Protein AF-A0A8K0G113-F1 (afdb_monomer_lite)

Sequence (141 aa):
MFQRDKVIKWKDKKDIHLLSTVHPTHVYEETKHSKSMRKPQIVKDYNLTMGGVDIVNQHLPFLYNKTTGKSITNLDFRMKLIEEIIEKYGQDMFSLRLVERHFLDYVPVTGKKANPTRLCVVCSKTRDSKGKKQDGSCVIS

Radius of gyration: 27.87 Å; chains: 1; bounding box: 58×61×79 Å

InterPro domains:
  IPR029526 PiggyBac transposable element-derived protein [PF13843] (7-61)

pLDDT: mean 78.77, std 13.46, range [39.88, 95.75]

Foldseek 3Di:
DQQDKDWDWDDDVHIDIDIDRDFDQDWDWDQDPNDIDIGGVVVVVCCVPVVVVVVCLVCVQVVVCVVVVDNDDPVRVVVVVVVVCCVVCVVVVCVPDVLQDFDQDADDDDPVDPHDKDATPNLQPDAPPVRHRDPGPDIRD

Organism: Ignelater luminosus (NCBI:txid2038154)

Secondary structure (DSSP, 8-state):
--PPPEEEEEESSSEEEEEESS--S-EEEEEETTEEEEEEHHHHHHHHHHHHHHHHHHHHHHHHHHHH-----HHHHHHHHHHHHHHHHHHHHGGG--TT-------PPBTTBSS--EE-TTGGG-B-TTSPBPP-S-EE-

Structure (mmCIF, N/CA/C/O backbone):
data_AF-A0A8K0G113-F1
#
_entry.id   AF-A0A8K0G113-F1
#
loop_
_atom_site.group_PDB
_atom_site.id
_atom_site.type_symbol
_atom_site.label_atom_id
_atom_site.label_alt_id
_atom_site.label_comp_id
_atom_site.label_asym_id
_atom_site.label_entity_id
_atom_site.label_seq_id
_atom_site.pdbx_PDB_ins_code
_atom_site.Cartn_x
_atom_site.Cartn_y
_atom_site.Cartn_z
_atom_site.occupancy
_atom_site.B_iso_or_equiv
_atom_site.auth_seq_id
_atom_site.auth_comp_id
_atom_site.auth_asym_id
_atom_site.auth_atom_id
_atom_site.pdbx_PDB_model_num
ATOM 1 N N . MET A 1 1 ? -6.554 -4.056 -35.587 1.00 39.88 1 MET A N 1
ATOM 2 C CA . MET A 1 1 ? -5.354 -4.906 -35.428 1.00 39.88 1 MET A CA 1
ATOM 3 C C . MET A 1 1 ? -5.380 -5.450 -34.005 1.00 39.88 1 MET A C 1
ATOM 5 O O . MET A 1 1 ? -5.122 -4.698 -33.079 1.00 39.88 1 MET A O 1
ATOM 9 N N . PHE A 1 2 ? -5.838 -6.691 -33.809 1.00 47.16 2 PHE A N 1
ATOM 10 C CA . PHE A 1 2 ? -5.938 -7.295 -32.476 1.00 47.16 2 PHE A CA 1
ATOM 11 C C . PHE A 1 2 ? -4.546 -7.758 -32.042 1.00 47.16 2 PHE A C 1
ATOM 13 O O . PHE A 1 2 ? -4.011 -8.726 -32.585 1.00 47.16 2 PHE A O 1
ATOM 20 N N . GLN A 1 3 ? -3.930 -7.027 -31.115 1.00 54.97 3 GLN A N 1
ATOM 21 C CA . GLN A 1 3 ? -2.677 -7.439 -30.496 1.00 54.97 3 GLN A CA 1
ATOM 22 C C . GLN A 1 3 ? -2.969 -8.683 -29.644 1.00 54.97 3 GLN A C 1
ATOM 24 O O . GLN A 1 3 ? -3.796 -8.625 -28.740 1.00 54.97 3 GLN A O 1
ATOM 29 N N . ARG A 1 4 ? -2.341 -9.822 -29.959 1.00 64.00 4 ARG A N 1
ATOM 30 C CA . ARG A 1 4 ? -2.466 -11.043 -29.148 1.00 64.00 4 ARG A CA 1
ATOM 31 C C . ARG A 1 4 ? -1.857 -10.802 -27.766 1.00 64.00 4 ARG A C 1
ATOM 33 O O . ARG A 1 4 ? -0.747 -10.270 -27.684 1.00 64.00 4 ARG A O 1
ATOM 40 N N . ASP A 1 5 ? -2.558 -11.234 -26.723 1.00 71.88 5 ASP A N 1
ATOM 41 C CA . ASP A 1 5 ? -2.068 -11.206 -25.346 1.00 71.88 5 ASP A CA 1
ATOM 42 C C . ASP A 1 5 ? -0.726 -11.938 -25.241 1.00 71.88 5 ASP A C 1
ATOM 44 O O . ASP A 1 5 ? -0.557 -13.050 -25.749 1.00 71.88 5 ASP A O 1
ATOM 48 N N . LYS A 1 6 ? 0.253 -11.307 -24.588 1.00 78.94 6 LYS A N 1
ATOM 49 C CA . LYS A 1 6 ? 1.578 -11.884 -24.358 1.00 78.94 6 LYS A CA 1
ATOM 50 C C . LYS A 1 6 ? 1.735 -12.269 -22.902 1.00 78.94 6 LYS A C 1
ATOM 52 O O . LYS A 1 6 ? 1.651 -11.427 -22.009 1.00 78.94 6 LYS A O 1
ATOM 57 N N . VAL A 1 7 ? 2.037 -13.544 -22.694 1.00 84.94 7 VAL A N 1
ATOM 58 C CA . VAL A 1 7 ? 2.430 -14.101 -21.400 1.00 84.94 7 VAL A CA 1
ATOM 59 C C . VAL A 1 7 ? 3.952 -14.174 -21.354 1.00 84.94 7 VAL A C 1
ATOM 61 O O . VAL A 1 7 ? 4.580 -14.736 -22.251 1.00 84.94 7 VAL A O 1
ATOM 64 N N . ILE A 1 8 ? 4.556 -13.601 -20.317 1.00 87.25 8 ILE A N 1
ATOM 65 C CA . ILE A 1 8 ? 6.004 -13.592 -20.101 1.00 87.25 8 ILE A CA 1
ATOM 66 C C . ILE A 1 8 ? 6.296 -14.272 -18.770 1.00 87.25 8 ILE A C 1
ATOM 68 O O . ILE A 1 8 ? 5.774 -13.870 -17.733 1.00 87.25 8 ILE A O 1
ATOM 72 N N . LYS A 1 9 ? 7.180 -15.272 -18.792 1.00 89.75 9 LYS A N 1
ATOM 73 C CA . LYS A 1 9 ? 7.771 -15.860 -17.590 1.00 89.75 9 LYS A CA 1
ATOM 74 C C . LYS A 1 9 ? 9.207 -15.358 -17.453 1.00 89.75 9 LYS A C 1
ATOM 76 O O . LYS A 1 9 ? 10.024 -15.584 -18.342 1.00 89.75 9 LYS A O 1
ATOM 81 N N . TRP A 1 10 ? 9.515 -14.677 -16.354 1.00 90.06 10 TRP A N 1
ATOM 82 C CA . TRP A 1 10 ? 10.852 -14.162 -16.052 1.00 90.06 10 TRP A CA 1
ATOM 83 C C . TRP A 1 10 ? 11.292 -14.597 -14.658 1.00 90.06 10 TRP A C 1
ATOM 85 O O . TRP A 1 10 ? 10.492 -14.608 -13.729 1.00 90.06 10 TRP A O 1
ATOM 95 N N . LYS A 1 11 ? 12.564 -14.966 -14.504 1.00 88.19 11 LYS A N 1
ATOM 96 C CA . LYS A 1 11 ? 13.112 -15.456 -13.238 1.00 88.19 11 LYS A CA 1
ATOM 97 C C . LYS A 1 11 ? 14.030 -14.409 -12.619 1.00 88.19 11 LYS A C 1
ATOM 99 O O . LYS A 1 11 ? 15.066 -14.084 -13.193 1.00 88.19 11 LYS A O 1
ATOM 104 N N . ASP A 1 12 ? 13.642 -13.931 -11.441 1.00 85.75 12 ASP A N 1
ATOM 105 C CA . ASP A 1 12 ? 14.497 -13.148 -10.543 1.00 85.75 12 ASP A CA 1
ATOM 106 C C . ASP A 1 12 ? 14.993 -14.061 -9.404 1.00 85.75 12 ASP A C 1
ATOM 108 O O . ASP A 1 12 ? 15.522 -15.141 -9.664 1.00 85.75 12 ASP A O 1
ATOM 112 N N . LYS A 1 13 ? 14.750 -13.712 -8.130 1.00 87.81 13 LYS A N 1
ATOM 113 C CA . LYS A 1 13 ? 14.858 -14.665 -7.006 1.00 87.81 13 LYS A CA 1
ATOM 114 C C . LYS A 1 13 ? 13.790 -15.765 -7.060 1.00 87.81 13 LYS A C 1
ATOM 116 O O . LYS A 1 13 ? 13.996 -16.853 -6.529 1.00 87.81 13 LYS A O 1
ATOM 121 N N . LYS A 1 14 ? 12.638 -15.463 -7.663 1.00 90.56 14 LYS A N 1
ATOM 122 C CA . LYS A 1 14 ? 11.493 -16.361 -7.866 1.00 90.56 14 LYS A CA 1
ATOM 123 C C . LYS A 1 14 ? 10.985 -16.213 -9.301 1.00 90.56 14 LYS A C 1
ATOM 125 O O . LYS A 1 14 ? 11.306 -15.231 -9.972 1.00 90.56 14 LYS A O 1
ATOM 130 N N . ASP A 1 15 ? 10.196 -17.182 -9.753 1.00 91.81 15 ASP A N 1
ATOM 131 C CA . ASP A 1 15 ? 9.535 -17.109 -11.055 1.00 91.81 15 ASP A CA 1
ATOM 132 C C . ASP A 1 15 ? 8.404 -16.069 -11.018 1.00 91.81 15 ASP A C 1
ATOM 134 O O . ASP A 1 15 ? 7.490 -16.150 -10.199 1.00 91.81 15 ASP A O 1
ATOM 138 N N . ILE A 1 16 ? 8.454 -15.109 -11.935 1.00 91.31 16 ILE A N 1
ATOM 139 C CA . ILE A 1 16 ? 7.481 -14.032 -12.109 1.00 91.31 16 ILE A CA 1
ATOM 140 C C . ILE A 1 16 ? 6.759 -14.258 -13.435 1.00 91.31 16 ILE A C 1
ATOM 142 O O . ILE A 1 16 ? 7.383 -14.535 -14.460 1.00 91.31 16 ILE A O 1
ATOM 146 N N . HIS A 1 17 ? 5.434 -14.153 -13.403 1.00 91.44 17 HIS A N 1
ATOM 147 C CA . HIS A 1 17 ? 4.567 -14.349 -14.558 1.00 91.44 17 HIS A CA 1
ATOM 148 C C . HIS A 1 17 ? 3.855 -13.026 -14.821 1.00 91.44 17 HIS A C 1
ATOM 150 O O . HIS A 1 17 ? 3.211 -12.487 -13.925 1.00 91.44 17 HIS A O 1
ATOM 156 N N . LEU A 1 18 ? 4.012 -12.485 -16.024 1.00 88.62 18 LEU A N 1
ATOM 157 C CA . LEU A 1 18 ? 3.410 -11.224 -16.436 1.00 88.62 18 LEU A CA 1
ATOM 158 C C . LEU A 1 18 ? 2.509 -11.457 -17.642 1.00 88.62 18 LEU A C 1
ATOM 160 O O . LEU A 1 18 ? 2.837 -12.243 -18.532 1.00 88.62 18 LEU A O 1
ATOM 164 N N . LEU A 1 19 ? 1.399 -10.731 -17.680 1.00 89.06 19 LEU A N 1
ATOM 165 C CA . LEU A 1 19 ? 0.487 -10.683 -18.811 1.00 89.06 19 LEU A CA 1
ATOM 166 C C . LEU A 1 19 ? 0.457 -9.253 -19.339 1.00 89.06 19 LEU A C 1
ATOM 168 O O . LEU A 1 19 ? 0.320 -8.307 -18.562 1.00 89.06 19 LEU A O 1
ATOM 172 N N . SER A 1 20 ? 0.588 -9.078 -20.651 1.00 85.44 20 SER A N 1
ATOM 173 C CA . SER A 1 20 ? 0.392 -7.768 -21.258 1.00 85.44 20 SER A CA 1
ATOM 174 C C . SER A 1 20 ? -0.156 -7.823 -22.668 1.00 85.44 20 SER A C 1
ATOM 176 O O . SER A 1 20 ? 0.200 -8.683 -23.469 1.00 85.44 20 SER A O 1
ATOM 178 N N . THR A 1 21 ? -0.965 -6.817 -22.973 1.00 85.06 21 THR A N 1
ATOM 179 C CA . THR A 1 21 ? -1.564 -6.560 -24.279 1.00 85.06 21 THR A CA 1
ATOM 180 C C . THR A 1 21 ? -0.808 -5.501 -25.084 1.00 85.06 21 THR A C 1
ATOM 182 O O . THR A 1 21 ? -1.132 -5.284 -26.244 1.00 85.06 21 THR A O 1
ATOM 185 N N . VAL A 1 22 ? 0.199 -4.831 -24.503 1.00 81.38 22 VAL A N 1
ATOM 186 C CA . VAL A 1 22 ? 0.848 -3.656 -25.129 1.00 81.38 22 VAL A CA 1
ATOM 187 C C . VAL A 1 22 ? 2.373 -3.737 -25.209 1.00 81.38 22 VAL A C 1
ATOM 189 O O . VAL A 1 22 ? 2.969 -3.083 -26.061 1.00 81.38 22 VAL A O 1
ATOM 192 N N . HIS A 1 23 ? 3.031 -4.555 -24.383 1.00 75.56 23 HIS A N 1
ATOM 193 C CA . HIS A 1 23 ? 4.496 -4.540 -24.309 1.00 75.56 23 HIS A CA 1
ATOM 194 C C . HIS A 1 23 ? 5.140 -5.496 -25.341 1.00 75.56 23 HIS A C 1
ATOM 196 O O . HIS A 1 23 ? 4.750 -6.667 -25.442 1.00 75.56 23 HIS A O 1
ATOM 202 N N . PRO A 1 24 ? 6.154 -5.053 -26.112 1.00 69.88 24 PRO A N 1
ATOM 203 C CA . PRO A 1 24 ? 7.004 -5.948 -26.896 1.00 69.88 24 PRO A CA 1
ATOM 204 C C . PRO A 1 24 ? 7.935 -6.776 -25.987 1.00 69.88 24 PRO A C 1
ATOM 206 O O . PRO A 1 24 ? 8.194 -6.414 -24.842 1.00 69.88 24 PRO A O 1
ATOM 209 N N . THR A 1 25 ? 8.480 -7.887 -26.500 1.00 69.56 25 THR A N 1
ATOM 210 C CA . THR A 1 25 ? 9.405 -8.796 -25.781 1.00 69.56 25 THR A CA 1
ATOM 211 C C . THR A 1 25 ? 10.826 -8.228 -25.689 1.00 69.56 25 THR A C 1
ATOM 213 O O . THR A 1 25 ? 11.809 -8.936 -25.897 1.00 69.56 25 THR A O 1
ATOM 216 N N . HIS A 1 26 ? 10.944 -6.927 -25.434 1.00 81.56 26 HIS A N 1
ATOM 217 C CA . HIS A 1 26 ? 12.225 -6.251 -25.306 1.00 81.56 26 HIS A CA 1
ATOM 218 C C . HIS A 1 26 ? 12.816 -6.485 -23.911 1.00 81.56 26 HIS A C 1
ATOM 220 O O . HIS A 1 26 ? 12.107 -6.449 -22.901 1.00 81.56 26 HIS A O 1
ATOM 226 N N . VAL A 1 27 ? 14.126 -6.707 -23.859 1.00 85.50 27 VAL A N 1
ATOM 227 C CA . VAL A 1 27 ? 14.897 -6.908 -22.630 1.00 85.50 27 VAL A CA 1
ATOM 228 C C . VAL A 1 27 ? 15.936 -5.798 -22.558 1.00 85.50 27 VAL A C 1
ATOM 230 O O . VAL A 1 27 ? 16.598 -5.523 -23.552 1.00 85.50 27 VAL A O 1
ATOM 233 N N . TYR A 1 28 ? 16.081 -5.172 -21.395 1.00 86.50 28 TYR A N 1
ATOM 234 C CA . TYR A 1 28 ? 17.080 -4.139 -21.140 1.00 86.50 28 TYR A CA 1
ATOM 235 C C . TYR A 1 28 ? 18.078 -4.608 -20.077 1.00 86.50 28 TYR A C 1
ATOM 237 O O . TYR A 1 28 ? 17.787 -5.502 -19.274 1.00 86.50 28 TYR A O 1
ATOM 245 N N . GLU A 1 29 ? 19.261 -4.004 -20.077 1.00 89.25 29 GLU A N 1
ATOM 246 C CA . GLU A 1 29 ? 20.281 -4.224 -19.055 1.00 89.25 29 GLU A CA 1
ATOM 247 C C . GLU A 1 29 ? 20.211 -3.123 -18.000 1.00 89.25 29 GLU A C 1
ATOM 249 O O . GLU A 1 29 ? 20.158 -1.934 -18.312 1.00 89.25 29 GLU A O 1
ATOM 254 N N . GLU A 1 30 ? 20.172 -3.526 -16.732 1.00 86.25 30 GLU A N 1
ATOM 255 C CA . GLU A 1 30 ? 20.202 -2.625 -15.585 1.00 86.25 30 GLU A CA 1
ATOM 256 C C . GLU A 1 30 ? 21.377 -3.001 -14.690 1.00 86.25 30 GLU A C 1
ATOM 258 O O . GLU A 1 30 ? 21.494 -4.154 -14.268 1.00 86.25 30 GLU A O 1
ATOM 263 N N . THR A 1 31 ? 22.207 -2.020 -14.345 1.00 86.75 31 THR A N 1
ATOM 264 C CA . THR A 1 31 ? 23.248 -2.188 -13.330 1.00 86.75 31 THR A CA 1
ATOM 265 C C . THR A 1 31 ? 22.747 -1.607 -12.014 1.00 86.75 31 THR A C 1
ATOM 267 O O . THR A 1 31 ? 22.524 -0.405 -11.900 1.00 86.75 31 THR A O 1
ATOM 270 N N . LYS A 1 32 ? 22.560 -2.459 -11.002 1.00 81.12 32 LYS A N 1
ATOM 271 C CA . LYS A 1 32 ? 22.196 -2.057 -9.633 1.00 81.12 32 LYS A CA 1
ATOM 272 C C . LYS A 1 32 ? 23.185 -2.671 -8.654 1.00 81.12 32 LYS A C 1
ATOM 274 O O . LYS A 1 32 ? 23.441 -3.866 -8.735 1.00 81.12 32 LYS A O 1
ATOM 279 N N . HIS A 1 33 ? 23.709 -1.869 -7.723 1.00 82.56 33 HIS A N 1
ATOM 280 C CA . HIS A 1 33 ? 24.700 -2.313 -6.727 1.00 82.56 33 HIS A CA 1
ATOM 281 C C . HIS A 1 33 ? 25.871 -3.086 -7.368 1.00 82.56 33 HIS A C 1
ATOM 283 O O . HIS A 1 33 ? 26.197 -4.194 -6.951 1.00 82.56 33 HIS A O 1
ATOM 289 N N . SER A 1 34 ? 26.435 -2.535 -8.448 1.00 83.81 34 SER A N 1
ATOM 290 C CA . SER A 1 34 ? 27.547 -3.133 -9.211 1.00 83.81 34 SER A CA 1
ATOM 291 C C . SER A 1 34 ? 27.248 -4.489 -9.869 1.00 83.81 34 SER A C 1
ATOM 293 O O . SER A 1 34 ? 28.159 -5.144 -10.368 1.00 83.81 34 SER A O 1
ATOM 295 N N . LYS A 1 35 ? 25.978 -4.911 -9.917 1.00 82.19 35 LYS A N 1
ATOM 296 C CA . LYS A 1 35 ? 25.536 -6.142 -10.577 1.00 82.19 35 LYS A CA 1
ATOM 297 C C . LYS A 1 35 ? 24.711 -5.811 -11.817 1.00 82.19 35 LYS A C 1
ATOM 299 O O . LYS A 1 35 ? 23.681 -5.143 -11.706 1.00 82.19 35 LYS A O 1
ATOM 304 N N . SER A 1 36 ? 25.148 -6.290 -12.982 1.00 83.44 36 SER A N 1
ATOM 305 C CA . SER A 1 36 ? 24.378 -6.210 -14.226 1.00 83.44 36 SER A CA 1
ATOM 306 C C . SER A 1 36 ? 23.305 -7.301 -14.254 1.00 83.44 36 SER A C 1
ATOM 308 O O . SER A 1 36 ? 23.548 -8.461 -13.915 1.00 83.44 36 SER A O 1
ATOM 310 N N . MET A 1 37 ? 22.080 -6.923 -14.610 1.00 86.19 37 MET A N 1
ATOM 311 C CA . MET A 1 37 ? 20.949 -7.840 -14.730 1.00 86.19 37 MET A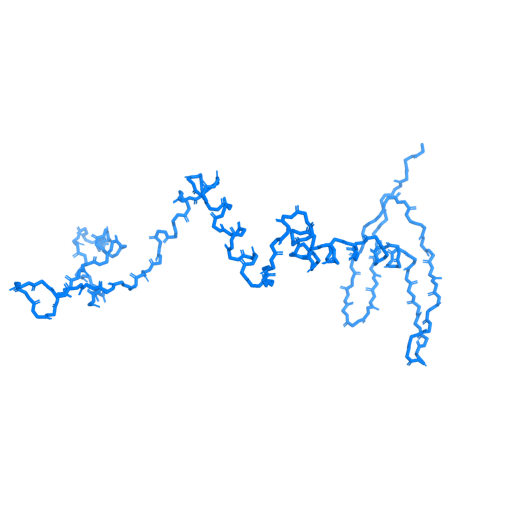 CA 1
ATOM 312 C C . MET A 1 37 ? 20.133 -7.530 -15.979 1.00 86.19 37 MET A C 1
ATOM 314 O O . MET A 1 37 ? 19.833 -6.373 -16.271 1.00 86.19 37 MET A O 1
ATOM 318 N N . ARG A 1 38 ? 19.724 -8.587 -16.685 1.00 88.75 38 ARG A N 1
ATOM 319 C CA . ARG A 1 38 ? 18.834 -8.505 -17.846 1.00 88.75 38 ARG A CA 1
ATOM 320 C C . ARG A 1 38 ? 17.387 -8.612 -17.386 1.00 88.75 38 ARG A C 1
ATOM 322 O O . ARG A 1 38 ? 16.995 -9.624 -16.800 1.00 88.75 38 ARG A O 1
ATOM 329 N N . LYS A 1 39 ? 16.597 -7.576 -17.655 1.00 89.62 39 LYS A N 1
ATOM 330 C CA . LYS A 1 39 ? 15.199 -7.482 -17.230 1.00 89.62 39 LYS A CA 1
ATOM 331 C C . LYS A 1 39 ? 14.282 -7.221 -18.423 1.00 89.62 39 LYS A C 1
ATOM 333 O O . LYS A 1 39 ? 14.628 -6.424 -19.293 1.00 89.62 39 LYS A O 1
ATOM 338 N N . PRO A 1 40 ? 13.109 -7.865 -18.497 1.00 91.00 40 PRO A N 1
ATOM 339 C CA . PRO A 1 40 ? 12.098 -7.513 -19.484 1.00 91.00 40 PRO A CA 1
ATOM 340 C C . PRO A 1 40 ? 11.621 -6.074 -19.271 1.00 91.00 40 PRO A C 1
ATOM 342 O O . PRO A 1 40 ? 11.374 -5.676 -18.134 1.00 91.00 40 PRO A O 1
ATOM 345 N N . GLN A 1 41 ? 11.428 -5.312 -20.346 1.00 88.88 41 GLN A N 1
ATOM 346 C CA . GLN A 1 41 ? 10.954 -3.923 -20.268 1.00 88.88 41 GLN A CA 1
ATOM 347 C C . GLN A 1 41 ? 9.617 -3.807 -19.519 1.00 88.88 41 GLN A C 1
ATOM 349 O O . GLN A 1 41 ? 9.459 -2.937 -18.672 1.00 88.88 41 GLN A O 1
ATOM 354 N N . ILE A 1 42 ? 8.711 -4.766 -19.727 1.00 88.88 42 ILE A N 1
ATOM 355 C CA . ILE A 1 42 ? 7.444 -4.876 -18.989 1.00 88.88 42 ILE A CA 1
ATOM 356 C C . ILE A 1 42 ? 7.624 -4.863 -17.459 1.00 88.88 42 ILE A C 1
ATOM 358 O O . ILE A 1 42 ? 6.792 -4.311 -16.749 1.00 88.88 42 ILE A O 1
ATOM 362 N N . VAL A 1 43 ? 8.720 -5.424 -16.932 1.00 88.62 43 VAL A N 1
ATOM 363 C CA . VAL A 1 43 ? 9.008 -5.411 -15.488 1.00 88.62 43 VAL A CA 1
ATOM 364 C C . VAL A 1 43 ? 9.389 -4.002 -15.031 1.00 88.62 43 VAL A C 1
ATOM 366 O O . VAL A 1 43 ? 9.017 -3.589 -13.935 1.00 88.62 43 VAL A O 1
ATOM 369 N N . LYS A 1 44 ? 10.112 -3.244 -15.861 1.00 86.56 44 LYS A N 1
ATOM 370 C CA . LYS A 1 44 ? 10.447 -1.842 -15.582 1.00 86.56 44 LYS A CA 1
ATOM 371 C C . LYS A 1 44 ? 9.192 -0.989 -15.530 1.00 86.56 44 LYS A C 1
ATOM 373 O O . LYS A 1 44 ? 8.978 -0.292 -14.545 1.00 86.56 44 LYS A O 1
ATOM 378 N N . ASP A 1 45 ? 8.372 -1.089 -16.568 1.00 87.31 45 ASP A N 1
ATOM 379 C CA . ASP A 1 45 ? 7.176 -0.268 -16.730 1.00 87.31 45 ASP A CA 1
ATOM 380 C C . ASP A 1 45 ? 6.148 -0.586 -15.635 1.00 87.31 45 ASP A C 1
ATOM 382 O O . ASP A 1 45 ? 5.575 0.327 -15.040 1.00 87.31 45 ASP A O 1
ATOM 386 N N . TYR A 1 46 ? 6.007 -1.866 -15.264 1.00 88.31 46 TYR A N 1
ATOM 387 C CA . TYR A 1 46 ? 5.220 -2.281 -14.102 1.00 88.31 46 TYR A CA 1
ATOM 388 C C . TYR A 1 46 ? 5.740 -1.647 -12.809 1.00 88.31 46 TYR A C 1
ATOM 390 O O . TYR A 1 46 ? 4.974 -1.039 -12.072 1.00 88.31 46 TYR A O 1
ATOM 398 N N . ASN A 1 47 ? 7.044 -1.735 -12.531 1.00 86.44 47 ASN A N 1
ATOM 399 C CA . ASN A 1 47 ? 7.606 -1.174 -11.300 1.00 86.44 47 ASN A CA 1
ATOM 400 C C . ASN A 1 47 ? 7.469 0.356 -11.232 1.00 86.44 47 ASN A C 1
ATOM 402 O O . ASN A 1 47 ? 7.243 0.896 -10.151 1.00 86.44 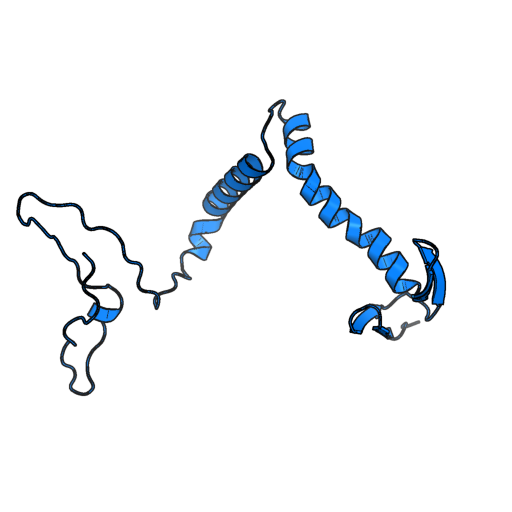47 ASN A O 1
ATOM 406 N N . LEU A 1 48 ? 7.587 1.052 -12.368 1.00 83.38 48 LEU A N 1
ATOM 407 C CA . LEU A 1 48 ? 7.407 2.505 -12.451 1.00 83.38 48 LEU A CA 1
ATOM 408 C C . LEU A 1 48 ? 5.957 2.931 -12.200 1.00 83.38 48 LEU A C 1
ATOM 410 O O . LEU A 1 48 ? 5.723 3.970 -11.590 1.00 83.38 48 LEU A O 1
ATOM 414 N N . THR A 1 49 ? 4.991 2.145 -12.671 1.00 83.88 49 THR A N 1
ATOM 415 C CA . THR A 1 49 ? 3.564 2.486 -12.579 1.00 83.88 49 THR A CA 1
ATOM 416 C C . THR A 1 49 ? 2.935 2.015 -11.273 1.00 83.88 49 THR A C 1
ATOM 418 O O . THR A 1 49 ? 2.229 2.774 -10.614 1.00 83.88 49 THR A O 1
ATOM 421 N N . MET A 1 50 ? 3.221 0.785 -10.853 1.00 83.38 50 MET A N 1
ATOM 422 C CA . MET A 1 50 ? 2.561 0.159 -9.706 1.00 83.38 50 MET A CA 1
ATOM 423 C C . MET A 1 50 ? 3.156 0.579 -8.363 1.00 83.38 50 MET A C 1
ATOM 425 O O . MET A 1 50 ? 2.446 0.560 -7.362 1.00 83.38 50 MET A O 1
ATOM 429 N N . GLY A 1 51 ? 4.407 1.053 -8.333 1.00 79.88 51 GLY A N 1
ATOM 430 C CA . GLY A 1 51 ? 5.011 1.579 -7.103 1.00 79.88 51 GLY A CA 1
ATOM 431 C C . GLY A 1 51 ? 4.281 2.805 -6.539 1.00 79.88 51 GLY A C 1
ATOM 432 O O . GLY A 1 51 ? 4.327 3.051 -5.336 1.00 79.88 51 GLY A O 1
ATOM 433 N N . GLY A 1 52 ? 3.560 3.555 -7.380 1.00 82.62 52 GLY A N 1
ATOM 434 C CA . GLY A 1 52 ? 2.814 4.739 -6.954 1.00 82.62 52 GLY A CA 1
ATOM 435 C C . GLY A 1 52 ? 1.689 4.433 -5.963 1.00 82.62 52 GLY A C 1
ATOM 436 O O . GLY A 1 52 ? 1.456 5.226 -5.054 1.00 82.62 52 GLY A O 1
ATOM 437 N N . VAL A 1 53 ? 1.028 3.277 -6.090 1.00 84.25 53 VAL A N 1
ATOM 438 C CA . VAL A 1 53 ? -0.085 2.891 -5.207 1.00 84.25 53 VAL A CA 1
ATOM 439 C C . VAL A 1 53 ? 0.407 2.701 -3.772 1.00 84.25 53 VAL A C 1
ATOM 441 O O . VAL A 1 53 ? -0.155 3.281 -2.842 1.00 84.25 53 VAL A O 1
ATOM 444 N N . ASP A 1 54 ? 1.498 1.954 -3.598 1.00 85.19 54 ASP A N 1
ATOM 445 C CA . ASP A 1 54 ? 2.088 1.686 -2.284 1.00 85.19 54 ASP A CA 1
ATOM 446 C C . ASP A 1 54 ? 2.625 2.964 -1.631 1.00 85.19 54 ASP A C 1
ATOM 448 O O . ASP A 1 54 ? 2.410 3.197 -0.439 1.00 85.19 54 ASP A O 1
ATOM 452 N N . ILE A 1 55 ? 3.275 3.823 -2.424 1.00 85.94 55 ILE A N 1
ATOM 453 C CA . ILE A 1 55 ? 3.806 5.111 -1.966 1.00 85.94 55 ILE A CA 1
ATOM 454 C C . ILE A 1 55 ? 2.662 6.005 -1.480 1.00 85.94 55 ILE A C 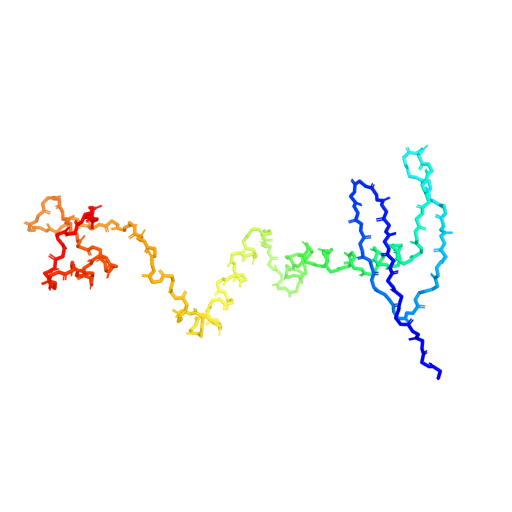1
ATOM 456 O O . ILE A 1 55 ? 2.704 6.509 -0.357 1.00 85.94 55 ILE A O 1
ATOM 460 N N . VAL A 1 56 ? 1.605 6.175 -2.279 1.00 86.12 56 VAL A N 1
ATOM 461 C CA . VAL A 1 56 ? 0.443 6.983 -1.876 1.00 86.12 56 VAL A CA 1
ATOM 462 C C . VAL A 1 56 ? -0.181 6.424 -0.601 1.00 86.12 56 VAL A C 1
ATOM 464 O O . VAL A 1 56 ? -0.462 7.189 0.322 1.00 86.12 56 VAL A O 1
ATOM 467 N N . ASN A 1 57 ? -0.327 5.101 -0.500 1.00 88.19 57 ASN A N 1
ATOM 468 C CA . ASN A 1 57 ? -0.866 4.463 0.694 1.00 88.19 57 ASN A CA 1
ATOM 469 C C . ASN A 1 57 ? -0.004 4.721 1.945 1.00 88.19 57 ASN A C 1
ATOM 471 O O . ASN A 1 57 ? -0.527 4.994 3.025 1.00 88.19 57 ASN A O 1
ATOM 475 N N . GLN A 1 58 ? 1.323 4.704 1.808 1.00 89.00 58 GLN A N 1
ATOM 476 C CA . GLN A 1 58 ? 2.240 5.033 2.901 1.00 89.00 58 GLN A CA 1
ATOM 477 C C . GLN A 1 58 ? 2.125 6.503 3.341 1.00 89.00 58 GLN A C 1
ATOM 479 O O . GLN A 1 58 ? 2.247 6.799 4.533 1.00 89.00 58 GLN A O 1
ATOM 484 N N . HIS A 1 59 ? 1.862 7.414 2.400 1.00 90.94 59 HIS A N 1
ATOM 485 C CA . HIS A 1 59 ? 1.759 8.855 2.645 1.00 90.94 59 HIS A CA 1
ATOM 486 C C . HIS A 1 59 ? 0.343 9.354 2.981 1.00 90.94 59 HIS A C 1
ATOM 488 O O . HIS A 1 59 ? 0.191 10.525 3.331 1.00 90.94 59 HIS A O 1
ATOM 494 N N . LEU A 1 60 ? -0.684 8.499 2.950 1.00 92.62 60 LEU A N 1
ATOM 495 C CA . LEU A 1 60 ? -2.065 8.852 3.313 1.00 92.62 60 LEU A CA 1
ATOM 496 C C . LEU A 1 60 ? -2.194 9.616 4.647 1.00 92.62 60 LEU A C 1
ATOM 498 O O . LEU A 1 60 ? -2.856 10.656 4.648 1.00 92.62 60 LEU A O 1
ATOM 502 N N . PRO A 1 61 ? -1.534 9.210 5.756 1.00 92.62 61 PRO A N 1
ATOM 503 C CA . PRO A 1 61 ? -1.627 9.953 7.016 1.00 92.62 61 PRO A CA 1
ATOM 504 C C . PRO A 1 61 ? -1.066 11.372 6.907 1.00 92.62 61 PRO A C 1
ATOM 506 O O . PRO A 1 61 ? -1.615 12.309 7.477 1.00 92.62 61 PRO A O 1
ATOM 509 N N . PHE A 1 62 ? 0.008 11.555 6.136 1.00 93.75 62 PHE A N 1
ATOM 510 C CA . PHE A 1 62 ? 0.598 12.871 5.906 1.00 93.75 62 PHE A CA 1
ATOM 511 C C . PHE A 1 62 ? -0.341 13.775 5.094 1.00 93.75 62 PHE A C 1
ATOM 513 O O . PHE A 1 62 ? -0.528 14.941 5.440 1.00 93.75 62 PHE A O 1
ATOM 520 N N . LEU A 1 63 ? -0.971 13.240 4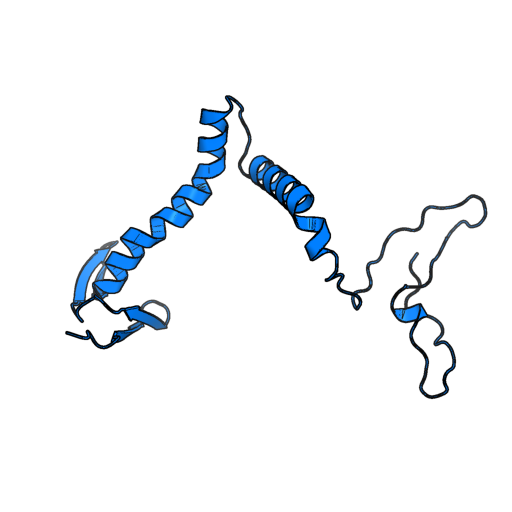.043 1.00 93.38 63 LEU A N 1
ATOM 521 C CA . LEU A 1 63 ? -1.962 13.976 3.250 1.00 93.38 63 LEU A CA 1
ATOM 522 C C . LEU A 1 63 ? -3.186 14.360 4.096 1.00 93.38 63 LEU A C 1
ATOM 524 O O . LEU A 1 63 ? -3.665 15.494 4.020 1.00 93.38 63 LEU A O 1
ATOM 528 N N . TYR A 1 64 ? -3.654 13.446 4.946 1.00 93.88 64 TYR A N 1
ATOM 529 C CA . TYR A 1 64 ? -4.726 13.705 5.905 1.00 93.88 64 TYR A CA 1
ATOM 530 C C . TYR A 1 64 ? -4.348 14.806 6.908 1.00 93.88 64 TYR A C 1
ATOM 532 O O . TYR A 1 64 ? -5.126 15.733 7.132 1.00 93.88 64 TYR A O 1
ATOM 540 N N . ASN A 1 65 ? -3.132 14.771 7.457 1.00 93.81 65 ASN A N 1
ATOM 541 C CA . ASN A 1 65 ? -2.628 15.814 8.355 1.00 93.81 65 ASN A CA 1
ATOM 542 C C . ASN A 1 65 ? -2.611 17.187 7.676 1.00 93.81 65 ASN A C 1
ATOM 544 O O . ASN A 1 65 ? -3.102 18.170 8.226 1.00 93.81 65 ASN A O 1
ATOM 548 N N . LYS A 1 66 ? -2.116 17.248 6.435 1.00 94.06 66 LYS A N 1
ATOM 549 C CA . LYS A 1 66 ? -2.020 18.494 5.666 1.00 94.06 66 LYS A CA 1
ATOM 550 C C . LYS A 1 66 ? -3.386 19.099 5.326 1.00 94.06 66 LYS A C 1
ATOM 552 O O . LYS A 1 66 ? -3.514 20.317 5.289 1.00 94.06 66 LYS A O 1
ATOM 557 N N . THR A 1 67 ? -4.387 18.264 5.062 1.00 94.38 67 THR A N 1
ATOM 558 C CA . THR A 1 67 ? -5.744 18.704 4.686 1.00 94.38 67 THR A CA 1
ATOM 559 C C . THR A 1 67 ? -6.609 19.066 5.888 1.00 94.38 67 THR A C 1
ATOM 561 O O . THR A 1 67 ? -7.423 19.979 5.797 1.00 94.38 67 THR A O 1
ATOM 564 N N . THR A 1 68 ? -6.430 18.382 7.020 1.00 92.62 68 THR A N 1
ATOM 565 C CA . THR A 1 68 ? -7.244 18.590 8.231 1.00 92.62 68 THR A CA 1
ATOM 566 C C . THR A 1 68 ? -6.576 19.478 9.281 1.00 92.62 68 THR A C 1
ATOM 568 O O . THR A 1 68 ? -7.216 19.834 10.268 1.00 92.62 68 THR A O 1
ATOM 571 N N . GLY A 1 69 ? -5.290 19.800 9.111 1.00 92.31 69 GLY A N 1
ATOM 572 C CA . GLY A 1 69 ? -4.476 20.504 10.106 1.00 92.31 69 GLY A CA 1
ATOM 573 C C . GLY A 1 69 ? -4.169 19.676 11.359 1.00 92.31 69 GLY A C 1
ATOM 574 O O . GLY A 1 69 ? -3.614 20.200 12.322 1.00 92.31 69 GLY A O 1
ATOM 575 N N . LYS A 1 70 ? -4.540 18.390 11.378 1.00 90.88 70 LYS A N 1
ATOM 576 C CA . LYS A 1 70 ? -4.278 17.479 12.497 1.00 90.88 70 LYS A CA 1
ATOM 577 C C . LYS A 1 70 ? -2.877 16.883 12.381 1.00 90.88 70 LYS A C 1
ATOM 579 O O . LYS A 1 70 ? -2.301 16.830 11.301 1.00 90.88 70 LYS A O 1
ATOM 584 N N . SER A 1 71 ? -2.343 16.403 13.499 1.00 91.12 71 SER A N 1
ATOM 585 C CA . SER A 1 71 ? -1.113 15.611 13.537 1.00 91.12 71 SER A CA 1
ATOM 586 C C . SER A 1 71 ? -1.449 14.226 14.077 1.00 91.12 71 SER A C 1
ATOM 588 O O . SER A 1 71 ? -1.500 14.025 15.288 1.00 91.12 71 SER A O 1
ATOM 590 N N . ILE A 1 72 ? -1.770 13.291 13.180 1.00 94.25 72 ILE A N 1
ATOM 591 C CA . ILE A 1 72 ? -2.034 11.889 13.516 1.00 94.25 72 ILE A CA 1
ATOM 592 C C . ILE A 1 72 ? -0.852 11.006 13.102 1.00 94.25 72 ILE A C 1
ATOM 594 O O . ILE A 1 72 ? -0.208 11.253 12.074 1.00 94.25 72 ILE A O 1
ATOM 598 N N . THR A 1 73 ? -0.551 9.979 13.902 1.00 93.94 73 THR A N 1
ATOM 599 C CA . THR A 1 73 ? 0.460 8.974 13.550 1.00 93.94 73 THR A CA 1
ATOM 600 C C . THR A 1 73 ? -0.086 7.996 12.504 1.00 93.94 73 THR A C 1
ATOM 602 O O . THR A 1 73 ? -1.289 7.931 12.249 1.00 93.94 73 THR A O 1
ATOM 605 N N . ASN A 1 74 ? 0.790 7.199 11.882 1.00 91.56 74 ASN A N 1
ATOM 606 C CA . ASN A 1 74 ? 0.350 6.186 10.916 1.00 91.56 74 ASN A CA 1
ATOM 607 C C . ASN A 1 74 ? -0.575 5.140 11.565 1.00 91.56 74 ASN A C 1
ATOM 609 O O . ASN A 1 74 ? -1.561 4.740 10.950 1.00 91.56 74 ASN A O 1
ATOM 613 N N . LEU A 1 75 ? -0.275 4.724 12.801 1.00 93.44 75 LEU A N 1
ATOM 614 C CA . LEU A 1 75 ? -1.068 3.727 13.519 1.00 93.44 75 LEU A CA 1
ATOM 615 C C . LEU A 1 75 ? -2.461 4.269 13.838 1.00 93.44 75 LEU A C 1
ATOM 617 O O . LEU A 1 75 ? -3.456 3.630 13.506 1.00 93.44 75 LEU A O 1
ATOM 621 N N . ASP A 1 76 ? -2.524 5.473 14.396 1.00 94.44 76 ASP A N 1
ATOM 622 C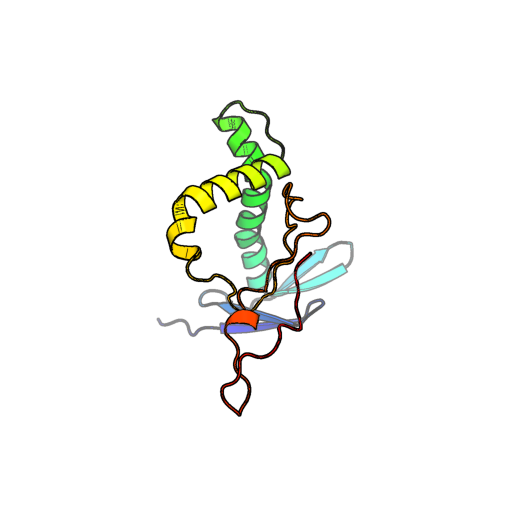 CA . ASP A 1 76 ? -3.790 6.102 14.770 1.00 94.44 76 ASP A CA 1
ATOM 623 C C . ASP A 1 76 ? -4.659 6.380 13.536 1.00 94.44 76 ASP A C 1
ATOM 625 O O . ASP A 1 76 ? -5.870 6.173 13.563 1.00 94.44 76 ASP A O 1
ATOM 629 N N . PHE A 1 77 ? -4.044 6.779 12.415 1.00 95.12 77 PHE A N 1
ATOM 630 C CA . PHE A 1 77 ? -4.752 6.945 11.146 1.00 95.12 77 PHE A CA 1
ATOM 631 C C . PHE A 1 77 ? -5.380 5.630 10.674 1.00 95.12 77 PHE A C 1
ATOM 633 O O . PHE A 1 77 ? -6.540 5.616 10.270 1.00 95.12 77 PHE A O 1
ATOM 640 N N . ARG A 1 78 ? -4.635 4.517 10.746 1.00 94.25 78 ARG A N 1
ATOM 641 C CA . ARG A 1 78 ? -5.149 3.193 10.369 1.00 94.25 78 ARG A CA 1
ATOM 642 C C . ARG A 1 78 ? -6.294 2.750 11.273 1.00 94.25 78 ARG A C 1
ATOM 644 O O . ARG A 1 78 ? -7.288 2.260 10.753 1.00 94.25 78 ARG A O 1
ATOM 651 N N . MET A 1 79 ? -6.168 2.931 12.587 1.00 95.75 79 MET A N 1
ATOM 652 C CA . MET A 1 79 ? -7.228 2.580 13.538 1.00 95.75 79 MET A CA 1
ATOM 653 C C . MET A 1 79 ? -8.506 3.369 13.251 1.00 95.75 79 MET A C 1
ATOM 655 O O . MET A 1 79 ? -9.560 2.769 13.063 1.00 95.75 79 MET A O 1
ATOM 659 N N . LYS A 1 80 ? -8.384 4.690 13.083 1.00 94.44 80 LYS A N 1
ATOM 660 C CA . LYS A 1 80 ? -9.511 5.562 12.741 1.00 94.44 80 LYS A CA 1
ATOM 661 C C . LYS A 1 80 ? -10.173 5.170 11.419 1.00 94.44 80 LYS A C 1
ATOM 663 O O . LYS A 1 80 ? -11.392 5.116 11.329 1.00 94.44 80 LYS A O 1
ATOM 668 N N . LEU A 1 81 ? -9.374 4.859 10.397 1.00 93.06 81 LEU A N 1
ATOM 669 C CA . LEU A 1 81 ? -9.888 4.408 9.103 1.00 93.06 81 LEU A CA 1
ATOM 670 C C . LEU A 1 81 ? -10.654 3.081 9.226 1.00 93.06 81 LEU A C 1
ATOM 672 O O . LEU A 1 81 ? -11.693 2.917 8.594 1.00 93.06 81 LEU A O 1
ATOM 676 N N . ILE A 1 82 ? -10.156 2.136 10.030 1.00 93.69 82 ILE A N 1
ATOM 677 C CA . ILE A 1 82 ? -10.832 0.854 10.281 1.00 93.69 82 ILE A CA 1
ATOM 678 C C . ILE A 1 82 ? -12.176 1.084 10.974 1.00 93.69 82 ILE A C 1
ATOM 680 O O . ILE A 1 82 ? -13.174 0.509 10.546 1.00 93.69 82 ILE A O 1
ATOM 684 N N . GLU A 1 83 ? -12.210 1.926 12.007 1.00 93.25 83 GLU A N 1
ATOM 685 C CA . GLU A 1 83 ? -13.441 2.276 12.722 1.00 93.25 83 GLU A CA 1
ATOM 686 C C . GLU A 1 83 ? -14.487 2.871 11.769 1.00 93.25 83 GLU A C 1
ATOM 688 O O . GLU A 1 83 ? -15.608 2.371 11.712 1.00 93.25 83 GLU A O 1
ATOM 693 N N . GLU A 1 84 ? -14.097 3.845 10.940 1.00 92.44 84 GLU A N 1
ATOM 694 C CA . GLU A 1 84 ? -14.981 4.477 9.948 1.00 92.44 84 GLU A CA 1
ATOM 695 C C . GLU A 1 84 ? -15.490 3.481 8.889 1.00 92.44 84 GLU A C 1
ATOM 697 O O . GLU A 1 84 ? -16.652 3.529 8.478 1.00 92.44 84 GLU A O 1
ATOM 702 N N . ILE A 1 85 ? -14.640 2.552 8.435 1.00 92.00 85 ILE A N 1
ATOM 703 C CA . ILE A 1 85 ? -15.037 1.510 7.477 1.00 92.00 85 ILE A CA 1
ATOM 704 C C . ILE A 1 85 ? -16.047 0.547 8.112 1.00 92.00 85 ILE A C 1
ATOM 706 O O . ILE A 1 85 ? -17.038 0.199 7.467 1.00 92.00 85 ILE A O 1
ATOM 710 N N . ILE A 1 86 ? -15.813 0.115 9.356 1.00 90.06 86 ILE A N 1
ATOM 711 C CA . ILE A 1 86 ? -16.728 -0.771 10.089 1.00 90.06 86 ILE A CA 1
ATOM 712 C C . ILE A 1 86 ? -18.056 -0.065 10.346 1.00 90.06 86 ILE A C 1
ATOM 714 O O . ILE A 1 86 ? -19.108 -0.673 10.178 1.00 90.06 86 ILE A O 1
ATOM 718 N N . GLU A 1 87 ? -18.036 1.209 10.714 1.00 90.50 87 GLU A N 1
ATOM 719 C CA . GLU A 1 87 ? -19.257 1.986 10.907 1.00 90.50 87 GLU A CA 1
ATOM 720 C C . GLU A 1 87 ? -20.065 2.084 9.604 1.00 90.50 87 GLU A C 1
ATOM 722 O O . GLU A 1 87 ? -21.277 1.872 9.602 1.00 90.50 87 GLU A O 1
ATOM 727 N N . LYS A 1 88 ? -19.3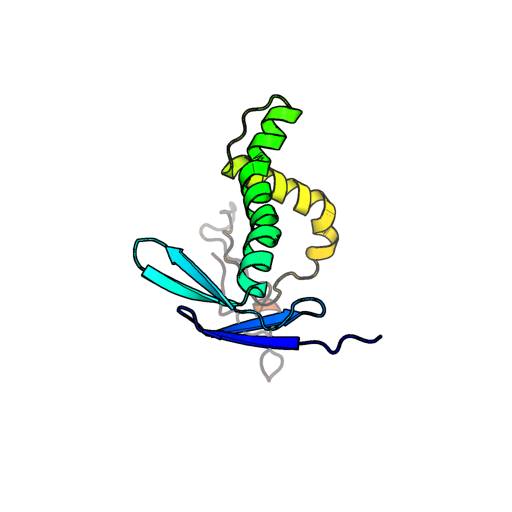90 2.325 8.473 1.00 88.00 88 LYS A N 1
ATOM 728 C CA . LYS A 1 88 ? -20.046 2.525 7.175 1.00 88.00 88 LYS A CA 1
ATOM 729 C C . LYS A 1 88 ? -20.544 1.237 6.515 1.00 88.00 88 LYS A C 1
ATOM 731 O O . LYS A 1 88 ? -21.589 1.257 5.869 1.00 88.00 88 LYS A O 1
ATOM 736 N N . TYR A 1 89 ? -19.798 0.139 6.631 1.00 87.19 89 TYR A N 1
ATOM 737 C CA . TYR A 1 89 ? -20.063 -1.105 5.890 1.00 87.19 89 TYR A CA 1
ATOM 738 C C . TYR A 1 89 ? -20.210 -2.347 6.779 1.00 87.19 89 TYR A C 1
ATOM 740 O O . TYR A 1 89 ? -20.509 -3.431 6.281 1.00 87.19 89 TYR A O 1
ATOM 748 N N . GLY A 1 90 ? -20.016 -2.229 8.093 1.00 70.06 90 GLY A N 1
ATOM 749 C CA . GLY A 1 90 ? -19.990 -3.375 9.001 1.00 70.06 90 GLY A CA 1
ATOM 750 C C . GLY A 1 90 ? -21.305 -4.147 9.036 1.00 70.06 90 GLY A C 1
ATOM 751 O O . GLY A 1 90 ? -21.275 -5.375 9.066 1.00 70.06 90 GLY A O 1
ATOM 752 N N . GLN A 1 91 ? -22.452 -3.463 8.963 1.00 65.25 91 GLN A N 1
ATOM 753 C CA . GLN A 1 91 ? -23.786 -4.086 9.009 1.00 65.25 91 GLN A CA 1
ATOM 754 C C . GLN A 1 91 ? -23.980 -5.191 7.953 1.00 65.25 91 GLN A C 1
ATOM 756 O O . GLN A 1 91 ? -24.597 -6.207 8.260 1.00 65.25 91 GLN A O 1
ATOM 761 N N . ASP A 1 92 ? -23.401 -5.040 6.758 1.00 59.50 92 ASP A N 1
ATOM 762 C CA . ASP A 1 92 ? -23.530 -6.019 5.667 1.00 59.50 92 ASP A CA 1
ATOM 763 C C . ASP A 1 92 ? -22.512 -7.179 5.796 1.00 59.50 92 ASP A C 1
ATOM 765 O O . ASP A 1 92 ? -22.732 -8.294 5.324 1.00 59.50 92 ASP A O 1
ATOM 769 N N . MET A 1 93 ? -21.407 -6.960 6.524 1.00 58.59 93 MET A N 1
ATOM 770 C CA . MET A 1 93 ? -20.319 -7.934 6.704 1.00 58.59 93 MET A CA 1
ATOM 771 C C . MET A 1 93 ? -20.472 -8.811 7.962 1.00 58.59 93 MET A C 1
ATOM 773 O O . MET A 1 93 ? -19.953 -9.930 8.006 1.00 58.59 93 MET A O 1
ATOM 777 N N . PHE A 1 94 ? -21.222 -8.362 8.977 1.00 54.31 94 PHE A N 1
ATOM 778 C CA . PHE A 1 94 ? -21.469 -9.125 10.215 1.00 54.31 94 PHE A CA 1
ATOM 779 C C . PHE A 1 94 ? -22.333 -10.385 10.024 1.00 54.31 94 PHE A C 1
ATOM 781 O O . PHE A 1 94 ? -22.401 -11.223 10.928 1.00 54.31 94 PHE A O 1
ATOM 788 N N . SER A 1 95 ? -22.917 -10.587 8.840 1.00 56.03 95 SER A N 1
ATOM 789 C CA . SER A 1 95 ? -23.563 -11.853 8.468 1.00 56.03 95 SER A CA 1
ATOM 790 C C . SER A 1 95 ? -22.562 -13.002 8.267 1.00 56.03 95 SER A C 1
ATOM 792 O O . SER A 1 95 ? -22.947 -14.165 8.351 1.00 56.03 95 SER A O 1
ATOM 794 N N . LEU A 1 96 ? -21.265 -12.711 8.093 1.00 54.28 96 LEU A N 1
ATOM 795 C CA . LEU A 1 96 ? -20.187 -13.709 8.038 1.00 54.28 96 LEU A CA 1
ATOM 796 C C . LEU A 1 96 ? -19.536 -13.935 9.409 1.00 54.28 96 LEU A C 1
ATOM 798 O O . LEU A 1 96 ? -18.321 -14.126 9.517 1.00 54.28 96 LEU A O 1
ATOM 802 N N . ARG A 1 97 ? -20.329 -13.918 10.490 1.00 56.38 97 ARG A N 1
ATOM 803 C CA . ARG A 1 97 ? -19.861 -14.422 11.786 1.00 56.38 97 ARG A CA 1
ATOM 804 C C . ARG A 1 97 ? -19.264 -15.807 11.540 1.00 56.38 97 ARG A C 1
ATOM 806 O O . ARG A 1 97 ? -19.967 -16.675 11.035 1.00 56.38 97 ARG A O 1
ATOM 813 N N . LEU A 1 98 ? -17.996 -16.024 11.899 1.00 56.88 98 LEU A N 1
ATOM 814 C CA . LEU A 1 98 ? -17.398 -17.362 11.932 1.00 56.88 98 LEU A CA 1
ATOM 815 C C . LEU A 1 98 ? -18.159 -18.190 12.975 1.00 56.88 98 LEU A C 1
ATOM 817 O O . LEU A 1 98 ? -17.765 -18.264 14.137 1.00 56.88 98 LEU A O 1
ATOM 821 N N . VAL A 1 99 ? -19.288 -18.766 12.564 1.00 53.03 99 VAL A N 1
ATOM 822 C CA . VAL A 1 99 ? -20.237 -19.511 13.403 1.00 53.03 99 VAL A CA 1
ATOM 823 C C . VAL A 1 99 ? -19.632 -20.789 13.986 1.00 53.03 99 VAL A C 1
ATOM 825 O O . VAL A 1 99 ? -20.245 -21.412 14.846 1.00 53.03 99 VAL A O 1
ATOM 828 N N . GLU A 1 100 ? -18.418 -21.143 13.571 1.00 52.22 100 GLU A N 1
ATOM 829 C CA . GLU A 1 100 ? -17.710 -22.351 13.986 1.00 52.22 100 GLU A CA 1
ATOM 830 C C . GLU A 1 100 ? -16.601 -22.110 15.023 1.00 52.22 100 GLU A C 1
ATOM 832 O O . GLU A 1 100 ? -16.140 -23.066 15.646 1.00 52.22 100 GLU A O 1
ATOM 837 N N . ARG A 1 101 ? -16.146 -20.866 15.251 1.00 59.03 101 ARG A N 1
ATOM 838 C CA . ARG A 1 101 ? -15.052 -20.615 16.209 1.00 59.03 101 ARG A CA 1
ATOM 839 C C . ARG A 1 101 ? -15.571 -20.360 17.625 1.00 59.03 101 ARG A C 1
ATOM 841 O O . ARG A 1 101 ? -16.459 -19.540 17.852 1.00 59.03 101 ARG A O 1
ATOM 848 N N . HIS A 1 102 ? -14.962 -21.054 18.585 1.00 61.53 102 HIS A N 1
ATOM 849 C CA . HIS A 1 102 ? -15.177 -20.871 20.017 1.00 61.53 102 HIS A CA 1
ATOM 850 C C . HIS A 1 102 ? -14.425 -19.614 20.461 1.00 61.53 102 HIS A C 1
ATOM 852 O O . HIS A 1 102 ? -13.198 -19.620 20.524 1.00 61.53 102 HIS A O 1
ATOM 858 N N . PHE A 1 103 ? -15.142 -18.532 20.752 1.00 61.09 103 PHE A N 1
ATOM 859 C CA . PHE A 1 103 ? -14.543 -17.357 21.381 1.00 61.09 103 PHE A CA 1
ATOM 860 C C . PHE A 1 103 ? -14.713 -17.491 22.895 1.00 61.09 103 PHE A C 1
ATOM 862 O O . PHE A 1 103 ? -15.836 -17.430 23.402 1.00 61.09 103 PHE A O 1
ATOM 869 N N . LEU A 1 104 ? -13.603 -17.743 23.593 1.00 62.91 104 LEU A N 1
ATOM 870 C CA . LEU A 1 104 ? -13.540 -17.619 25.047 1.00 62.91 104 LEU A CA 1
ATOM 871 C C . LEU A 1 104 ? -13.768 -16.147 25.388 1.00 62.91 104 LEU A C 1
ATOM 873 O O . LEU A 1 104 ? -13.125 -15.268 24.821 1.00 62.91 104 LEU A O 1
ATOM 877 N N . ASP A 1 105 ? -14.720 -15.890 26.266 1.00 65.06 105 ASP A N 1
ATOM 878 C CA . ASP A 1 105 ? -15.120 -14.551 26.674 1.00 65.06 105 ASP A CA 1
ATOM 879 C C . ASP A 1 105 ? -15.515 -14.649 28.144 1.00 65.06 105 ASP A C 1
ATOM 881 O O . ASP A 1 105 ? -16.264 -15.554 28.526 1.00 65.06 105 ASP A O 1
ATOM 885 N N . TYR A 1 106 ? -14.920 -13.778 28.953 1.00 71.69 106 TYR A N 1
ATOM 886 C CA . TYR A 1 106 ? -14.931 -13.865 30.407 1.00 71.69 106 TYR A CA 1
ATOM 887 C C . TYR A 1 106 ? -16.346 -13.675 30.947 1.00 71.69 106 TYR A C 1
ATOM 889 O O . TYR A 1 106 ? -17.041 -12.724 30.576 1.00 71.69 106 TYR A O 1
ATOM 897 N N . VAL A 1 107 ? -16.779 -14.560 31.847 1.00 74.88 107 VAL A N 1
ATOM 898 C CA . VAL A 1 107 ? -18.063 -14.391 32.522 1.00 74.88 107 VAL A CA 1
ATOM 899 C C . VAL A 1 107 ? -17.827 -13.646 33.840 1.00 74.88 107 VAL A C 1
ATOM 901 O O . VAL A 1 107 ? -17.197 -14.187 34.746 1.00 74.88 107 VAL A O 1
ATOM 904 N N . PRO A 1 108 ? -18.324 -12.406 34.003 1.00 76.56 108 PRO A N 1
ATOM 905 C CA . PRO A 1 108 ? -18.122 -11.670 35.242 1.00 76.56 108 PRO A CA 1
ATOM 906 C C . PRO A 1 108 ? -18.844 -12.354 36.405 1.00 76.56 108 PRO A C 1
ATOM 908 O O . PRO A 1 108 ? -19.975 -12.832 36.264 1.00 76.56 108 PRO A O 1
ATOM 911 N N . VAL A 1 109 ? -18.197 -12.367 37.574 1.00 77.56 109 VAL A N 1
ATOM 912 C CA . VAL A 1 109 ? -18.768 -12.881 38.824 1.00 77.56 109 VAL A CA 1
ATOM 913 C C . VAL A 1 109 ? -20.095 -12.181 39.099 1.00 77.56 109 VAL A C 1
ATOM 915 O O . VAL A 1 109 ? -20.172 -10.961 39.226 1.00 77.56 109 VAL A O 1
ATOM 918 N N . THR A 1 110 ? -21.157 -12.974 39.200 1.00 77.69 110 THR A N 1
ATOM 919 C CA . THR A 1 110 ? -22.458 -12.502 39.679 1.00 77.69 110 THR A CA 1
ATOM 920 C C . THR A 1 110 ? -22.583 -12.887 41.144 1.00 77.69 110 THR A C 1
ATOM 922 O O . THR A 1 110 ? -22.071 -13.928 41.549 1.00 77.69 110 THR A O 1
ATOM 925 N N . GLY A 1 111 ? -23.315 -12.111 41.951 1.00 78.69 111 GLY A N 1
ATOM 926 C CA . GLY A 1 111 ? -23.474 -12.375 43.394 1.00 78.69 111 GLY A CA 1
ATOM 927 C C . GLY A 1 111 ? -24.071 -13.747 43.762 1.00 78.69 111 GLY A C 1
ATOM 928 O O . GLY A 1 111 ? -24.223 -14.055 44.936 1.00 78.69 111 GLY A O 1
ATOM 929 N N . LYS A 1 112 ? -24.418 -14.576 42.770 1.00 78.56 112 LYS A N 1
ATOM 930 C CA . LYS A 1 112 ? -24.968 -15.924 42.927 1.00 78.56 112 LYS A CA 1
ATOM 931 C C . LYS A 1 112 ? -23.926 -17.041 42.766 1.00 78.56 112 LYS A C 1
ATOM 933 O O . LYS A 1 112 ? -24.202 -18.152 43.210 1.00 78.56 112 LYS A O 1
ATOM 938 N N . LYS A 1 113 ? -22.778 -16.806 42.109 1.00 75.94 113 LYS A N 1
ATOM 939 C CA . LYS A 1 113 ? -21.750 -17.837 41.845 1.00 75.94 113 LYS A CA 1
ATOM 940 C C . LYS A 1 113 ? -20.345 -17.237 41.765 1.00 75.94 113 LYS A C 1
ATOM 942 O O . LYS A 1 113 ? -20.117 -16.340 40.963 1.00 75.94 113 LYS A O 1
ATOM 947 N N . ALA A 1 114 ? -19.408 -17.810 42.526 1.00 77.00 114 ALA A N 1
ATOM 948 C CA . ALA A 1 114 ? -18.002 -17.391 42.565 1.00 77.00 114 ALA A CA 1
ATOM 949 C C . ALA A 1 114 ? -17.236 -17.663 41.255 1.00 77.00 114 ALA A C 1
ATOM 951 O O . ALA A 1 114 ? -16.410 -16.852 40.864 1.00 77.00 114 ALA A O 1
ATOM 952 N N . ASN A 1 115 ? -17.545 -18.768 40.565 1.00 75.81 115 ASN A N 1
ATOM 953 C CA . ASN A 1 115 ? -16.965 -19.133 39.267 1.00 75.81 115 ASN A CA 1
ATOM 954 C C . ASN A 1 115 ? -18.102 -19.316 38.253 1.00 75.81 115 ASN A C 1
ATOM 956 O O . ASN A 1 115 ? -18.605 -20.433 38.081 1.00 75.81 115 ASN A O 1
ATOM 960 N N . PRO A 1 116 ? -18.626 -18.223 37.681 1.00 75.12 116 PRO A N 1
ATOM 961 C CA . PRO A 1 116 ? -19.704 -18.314 36.714 1.00 75.12 116 PRO A CA 1
ATOM 962 C C . PRO A 1 116 ? -19.180 -18.942 35.419 1.00 75.12 116 PRO A C 1
ATOM 964 O O . PRO A 1 116 ? -18.098 -18.624 34.950 1.00 75.12 116 PRO A O 1
ATOM 967 N N . THR A 1 117 ? -19.962 -19.843 34.836 1.00 74.50 117 THR A N 1
ATOM 968 C CA . THR A 1 117 ? -19.635 -20.464 33.555 1.00 74.50 117 THR A CA 1
ATOM 969 C C . THR A 1 117 ? -20.830 -20.398 32.619 1.00 74.50 117 THR A C 1
ATOM 971 O O . THR A 1 117 ? -21.985 -20.430 33.061 1.00 74.50 117 THR A O 1
ATOM 974 N N . ARG A 1 118 ? -20.570 -20.302 31.312 1.00 72.25 118 ARG A N 1
ATOM 975 C CA . ARG A 1 118 ? -21.605 -20.372 30.273 1.00 72.25 118 ARG A CA 1
ATOM 976 C C . ARG A 1 118 ? -21.286 -21.454 29.248 1.00 72.25 118 ARG A C 1
ATOM 978 O O . ARG A 1 118 ? -20.129 -21.718 28.927 1.00 72.25 118 ARG A O 1
ATOM 985 N N . LEU A 1 119 ? -22.337 -22.076 28.720 1.00 69.88 119 LEU A N 1
ATOM 986 C CA . LEU A 1 119 ? -22.214 -23.059 27.646 1.00 69.88 119 LEU A CA 1
ATOM 987 C C . LEU A 1 119 ? -21.847 -22.357 26.336 1.00 69.88 119 LEU A C 1
ATOM 989 O O . LEU A 1 119 ? -22.397 -21.303 26.009 1.00 69.88 119 LEU A O 1
ATOM 993 N N . CYS A 1 120 ? -20.947 -22.960 25.561 1.00 72.19 120 CYS A N 1
ATOM 994 C CA . CYS A 1 120 ? -20.602 -22.441 24.244 1.00 72.19 120 CYS A CA 1
ATOM 995 C C . CYS A 1 120 ? -21.823 -22.433 23.301 1.00 72.19 120 CYS A C 1
ATOM 997 O O . CYS A 1 120 ? -22.533 -23.430 23.171 1.00 72.19 120 CYS A O 1
ATOM 999 N N . VAL A 1 121 ? -22.047 -21.331 22.577 1.00 72.06 121 VAL A N 1
ATOM 1000 C CA . VAL A 1 121 ? -23.141 -21.195 21.589 1.00 72.06 121 VAL A CA 1
ATOM 1001 C C . VAL A 1 121 ? -22.996 -22.174 20.414 1.00 72.06 121 VAL A C 1
ATOM 1003 O O . VAL A 1 121 ? -24.000 -22.572 19.825 1.00 72.06 121 VAL A O 1
ATOM 1006 N N . VAL A 1 122 ? -21.764 -22.587 20.096 1.00 71.25 122 VAL A N 1
ATOM 1007 C CA . VAL A 1 122 ? -21.464 -23.582 19.055 1.00 71.25 122 VAL A CA 1
ATOM 1008 C C . VAL A 1 122 ? -21.794 -24.989 19.567 1.00 71.25 122 VAL A C 1
ATOM 1010 O O . VAL A 1 122 ? -22.648 -25.664 18.997 1.00 71.25 122 VAL A O 1
ATOM 1013 N N . CYS A 1 123 ? -21.208 -25.404 20.699 1.00 69.88 123 CYS A N 1
ATOM 1014 C CA . CYS A 1 123 ? -21.427 -26.743 21.265 1.00 69.88 123 CYS A CA 1
ATOM 1015 C C . CYS A 1 123 ? -22.836 -26.964 21.826 1.00 69.88 123 CYS A C 1
ATOM 1017 O O . CYS A 1 123 ? -23.321 -28.085 21.844 1.00 69.88 123 CYS A O 1
ATOM 1019 N N . SER A 1 124 ? -23.528 -25.923 22.289 1.00 70.19 124 SER A N 1
ATOM 1020 C CA . SER A 1 124 ? -24.879 -26.079 22.858 1.00 70.19 124 SER A CA 1
ATOM 1021 C C . SER A 1 124 ? -25.928 -26.512 21.828 1.00 70.19 124 SER A C 1
ATOM 1023 O O . SER A 1 124 ? -27.000 -26.989 22.208 1.00 70.19 124 SER A O 1
ATOM 1025 N N . LYS A 1 125 ? -25.633 -26.352 20.530 1.00 70.19 125 LYS A N 1
ATOM 1026 C CA . LYS A 1 125 ? -26.513 -26.745 19.422 1.00 70.19 125 LYS A CA 1
ATOM 1027 C C . LYS A 1 125 ? -26.215 -28.143 18.880 1.00 70.19 125 LYS A C 1
ATOM 1029 O O . LYS A 1 125 ? -27.053 -28.685 18.160 1.00 70.19 125 LYS A O 1
ATOM 1034 N N . THR A 1 126 ? -25.063 -28.732 19.202 1.00 67.38 126 THR A N 1
ATOM 1035 C CA . THR A 1 126 ? -24.681 -30.044 18.674 1.00 67.38 126 THR A CA 1
ATOM 1036 C C . THR A 1 126 ? -25.413 -31.166 19.415 1.00 67.38 126 THR A C 1
ATOM 1038 O O . THR A 1 126 ? -25.623 -31.133 20.630 1.00 67.38 126 THR A O 1
ATOM 1041 N N . ARG A 1 127 ? -25.855 -32.171 18.656 1.00 72.25 127 ARG A N 1
ATOM 1042 C CA . ARG A 1 127 ? -26.487 -33.391 19.174 1.00 72.25 127 ARG A CA 1
ATOM 1043 C C . ARG A 1 127 ? -25.619 -34.588 18.815 1.00 72.25 127 ARG A C 1
ATOM 1045 O O . ARG A 1 127 ? -24.879 -34.539 17.835 1.00 72.25 127 ARG A O 1
ATOM 1052 N N . ASP A 1 128 ? -25.636 -35.629 19.633 1.00 71.06 128 ASP A N 1
ATOM 1053 C CA . ASP A 1 128 ? -24.976 -36.892 19.295 1.00 71.06 128 ASP A CA 1
ATOM 1054 C C . ASP A 1 128 ? -25.763 -37.662 18.219 1.00 71.06 128 ASP A C 1
ATOM 1056 O O . ASP A 1 128 ? -26.866 -37.273 17.825 1.00 71.06 128 ASP A O 1
ATOM 1060 N N . SER A 1 129 ? -25.204 -38.780 17.745 1.00 68.94 129 SER A N 1
ATOM 1061 C CA . SER A 1 129 ? -25.864 -39.659 16.765 1.00 68.94 129 SER A CA 1
ATOM 1062 C C . SER A 1 129 ? -27.188 -40.254 17.262 1.00 68.94 129 SER A C 1
ATOM 1064 O O . SER A 1 129 ? -27.951 -40.798 16.469 1.00 68.94 129 SER A O 1
ATOM 1066 N N . LYS A 1 130 ? -27.476 -40.139 18.564 1.00 76.31 130 LYS A N 1
ATOM 1067 C CA . LYS A 1 130 ? -28.694 -40.609 19.229 1.00 76.31 130 LYS A CA 1
ATOM 1068 C C . LYS A 1 130 ? -29.666 -39.459 19.534 1.00 76.31 130 LYS A C 1
ATOM 1070 O O . LYS A 1 130 ? -30.680 -39.674 20.193 1.00 76.31 130 LYS A O 1
ATOM 1075 N N . GLY A 1 131 ? -29.381 -38.241 19.060 1.00 65.56 131 GLY A N 1
ATOM 1076 C CA . GLY A 1 131 ? -30.219 -37.055 19.237 1.00 65.56 131 GLY A CA 1
ATOM 1077 C C . GLY A 1 131 ? -30.177 -36.430 20.637 1.00 65.56 131 GLY A C 1
ATOM 1078 O O . GLY A 1 131 ? -30.925 -35.481 20.892 1.00 65.56 131 GLY A O 1
ATOM 1079 N N . LYS A 1 132 ? -29.314 -36.911 21.537 1.00 66.44 132 LYS A N 1
ATOM 1080 C CA . LYS A 1 132 ? -29.113 -36.353 22.877 1.00 66.44 132 LYS A CA 1
ATOM 1081 C C . LYS A 1 132 ? -28.205 -35.122 22.791 1.00 66.44 132 LYS A C 1
ATOM 1083 O O . LYS A 1 132 ? -27.294 -35.058 21.963 1.00 66.44 132 LYS A O 1
ATOM 1088 N N . LYS A 1 133 ? -28.462 -34.116 23.635 1.00 59.78 133 LYS A N 1
ATOM 1089 C CA . LYS A 1 133 ? -27.550 -32.969 23.786 1.00 59.78 133 LYS A CA 1
ATOM 1090 C C . LYS A 1 133 ? -26.216 -33.501 24.308 1.00 59.78 133 LYS A C 1
ATOM 1092 O O . LYS A 1 133 ? -26.208 -34.161 25.344 1.00 59.78 133 LYS A O 1
ATOM 1097 N N . GLN A 1 134 ? -25.130 -33.249 23.581 1.00 60.28 134 GLN A N 1
ATOM 1098 C CA . GLN A 1 134 ? -23.794 -33.591 24.063 1.00 60.28 134 GLN A CA 1
ATOM 1099 C C . GLN A 1 134 ? -23.469 -32.652 25.227 1.00 60.28 134 GLN A C 1
ATOM 1101 O O . GLN A 1 134 ? -23.607 -31.436 25.078 1.00 60.28 134 GLN A O 1
ATOM 1106 N N . ASP A 1 135 ? -23.096 -33.198 26.388 1.00 53.47 135 ASP A N 1
ATOM 1107 C CA . ASP A 1 135 ? -22.628 -32.374 27.504 1.00 53.47 135 ASP A CA 1
ATOM 1108 C C . ASP A 1 135 ? -21.417 -31.573 27.024 1.00 53.47 135 ASP A C 1
ATOM 1110 O O . ASP A 1 135 ? -20.445 -32.127 26.508 1.00 53.47 135 ASP A O 1
ATOM 1114 N N . GLY A 1 136 ? -21.543 -30.248 27.090 1.00 54.88 136 GLY A N 1
ATOM 1115 C CA . GLY A 1 136 ? -20.637 -29.319 26.434 1.00 54.88 136 GLY A CA 1
ATOM 1116 C C . GLY A 1 136 ? -19.208 -29.489 26.936 1.00 54.88 136 GLY A C 1
ATOM 1117 O O . GLY A 1 136 ? -18.863 -28.979 27.995 1.00 54.88 136 GLY A O 1
ATOM 1118 N N . SER A 1 137 ? -18.358 -30.126 26.131 1.00 49.97 137 SER A N 1
ATOM 1119 C CA . SER A 1 137 ? -16.910 -30.248 26.363 1.00 49.97 137 SER A CA 1
ATOM 1120 C C . SER A 1 137 ? -16.180 -28.898 26.398 1.00 49.97 137 SER A C 1
ATOM 1122 O O . SER A 1 137 ? -15.007 -28.831 26.753 1.00 49.97 137 SER A O 1
ATOM 1124 N N . CYS A 1 138 ? -16.876 -27.815 26.046 1.00 55.44 138 CYS A N 1
ATOM 1125 C CA . CYS A 1 138 ? -16.377 -26.452 26.042 1.00 55.44 138 CYS A CA 1
ATOM 1126 C C . CYS A 1 138 ? -17.226 -25.597 27.000 1.00 55.44 138 CYS A C 1
ATOM 1128 O O . CYS A 1 138 ? -18.222 -24.977 26.609 1.00 55.44 138 CYS A O 1
ATOM 1130 N N . VAL A 1 139 ? -16.853 -25.618 28.281 1.00 56.75 139 VAL A N 1
ATOM 1131 C CA . VAL A 1 139 ? -17.387 -24.726 29.317 1.00 56.75 139 VAL A CA 1
ATOM 1132 C C . VAL A 1 139 ? -16.533 -23.462 29.319 1.00 56.75 139 VAL A C 1
ATOM 1134 O O . VAL A 1 139 ? -15.319 -23.543 29.474 1.00 56.75 139 VAL A O 1
ATOM 1137 N N . ILE A 1 140 ? -17.156 -22.303 29.109 1.00 59.75 140 ILE A N 1
ATOM 1138 C CA . ILE A 1 140 ? -16.470 -21.008 29.142 1.00 59.75 140 ILE A CA 1
ATOM 1139 C C . ILE A 1 140 ? -16.564 -20.484 30.577 1.00 59.75 140 ILE A C 1
ATOM 1141 O O . ILE A 1 140 ? -17.680 -20.296 31.069 1.00 59.75 140 ILE A O 1
ATOM 1145 N N . SER A 1 141 ? -15.417 -20.307 31.233 1.00 55.19 141 SER A N 1
ATOM 1146 C CA . SER A 1 141 ? -15.238 -19.668 32.548 1.00 55.19 141 SER A CA 1
ATOM 1147 C C . SER A 1 141 ? -14.794 -18.221 32.383 1.00 55.19 141 SER A C 1
ATOM 1149 O O . SER A 1 141 ? -13.775 -18.039 31.678 1.00 55.19 141 SER A O 1
#